Protein AF-A0A931Z263-F1 (afdb_monomer_lite)

Secondary structure (DSSP, 8-state):
-HHHHHHHHHT---SEEEEEEEHHHHHHH-SSHHHHHHHHHHHHHHHHHHTTTTSEEEEEEE--S-GGGHHHHHHHHHHHHHTT--EESSHHHHHHHHHHHHHHHHHHHHHHS--

pLDDT: mean 91.79, std 7.68, range [45.84, 98.0]

Sequence (115 aa):
FGHILRVVAESGAIDWFVVHVSIQNLFSYLADPETALESSIAGFLDVAHEFRERARWGLVLRTNGDPALDPVRAAYRARAAARGIPSFTRLEEAANAIAAFVSWAEHRERVEGGA

Foldseek 3Di:
DLVVLLVVLVVLPEQEDEAEDELVVLVPPDPDSPVVVVCVLVSQLVSCLVNVVSYAYEYAYEYPPPPVCVVVSVVSCVVCVVSVHYYHPDVVVVVVVVVVVVVVVVVCCVVVVPD

Radius of gyration: 15.97 Å; chains: 1; bounding box: 36×27×49 Å

Structure (mmCIF, N/CA/C/O backbone):
data_AF-A0A931Z263-F1
#
_entry.id   AF-A0A931Z263-F1
#
loop_
_atom_site.group_PDB
_atom_site.id
_atom_site.type_symbol
_atom_site.label_atom_id
_atom_site.label_alt_id
_atom_site.label_comp_id
_atom_site.label_asym_id
_atom_site.label_entity_id
_atom_site.label_seq_id
_atom_site.pdbx_PDB_ins_code
_atom_site.Cartn_x
_atom_site.Cartn_y
_atom_site.Cartn_z
_atom_site.occupancy
_atom_site.B_iso_or_equiv
_atom_site.auth_seq_id
_atom_site.auth_comp_id
_atom_site.auth_asym_id
_atom_site.auth_atom_id
_atom_site.pdbx_PDB_model_num
ATOM 1 N N . PHE A 1 1 ? -5.253 -10.850 -8.794 1.00 83.56 1 PHE A N 1
ATOM 2 C CA . PHE A 1 1 ? -4.893 -10.174 -7.531 1.00 83.56 1 PHE A CA 1
ATOM 3 C C . PHE A 1 1 ? -6.067 -9.391 -6.938 1.00 83.56 1 PHE A C 1
ATOM 5 O O . PHE A 1 1 ? -6.547 -9.801 -5.891 1.00 83.56 1 PHE A O 1
ATOM 12 N N . GLY A 1 2 ? -6.607 -8.365 -7.615 1.00 87.12 2 GLY A N 1
ATOM 13 C CA . GLY A 1 2 ? -7.748 -7.576 -7.103 1.00 87.12 2 GLY A CA 1
ATOM 14 C C . GLY A 1 2 ? -8.982 -8.397 -6.697 1.00 87.12 2 GLY A C 1
ATOM 15 O O . GLY A 1 2 ? -9.569 -8.139 -5.656 1.00 87.12 2 GLY A O 1
ATOM 16 N N . HIS A 1 3 ? -9.314 -9.461 -7.439 1.00 89.62 3 HIS A N 1
ATOM 17 C CA . HIS A 1 3 ? -10.413 -10.364 -7.067 1.00 89.62 3 HIS A CA 1
ATOM 18 C C . HIS A 1 3 ? -10.241 -10.991 -5.671 1.00 89.62 3 HIS A C 1
ATOM 20 O O . HIS A 1 3 ? -11.190 -11.022 -4.898 1.00 89.62 3 HIS A O 1
ATOM 26 N N . ILE A 1 4 ? -9.025 -11.426 -5.319 1.00 89.94 4 ILE A N 1
ATOM 27 C CA . ILE A 1 4 ? -8.741 -12.004 -3.997 1.00 89.94 4 ILE A CA 1
ATOM 28 C C . ILE A 1 4 ? -8.942 -10.940 -2.916 1.00 89.94 4 ILE A C 1
ATOM 30 O O . ILE A 1 4 ? -9.605 -11.201 -1.922 1.00 89.94 4 ILE A O 1
ATOM 34 N N . LEU A 1 5 ? -8.421 -9.726 -3.128 1.00 92.12 5 LEU A N 1
ATOM 35 C CA . LEU A 1 5 ? -8.582 -8.628 -2.171 1.00 92.12 5 LEU A CA 1
ATOM 36 C C . LEU A 1 5 ? -10.055 -8.290 -1.934 1.00 92.12 5 LEU A C 1
ATOM 38 O O . LEU A 1 5 ? -10.447 -8.110 -0.786 1.00 92.12 5 LEU A O 1
ATOM 42 N N . ARG A 1 6 ? -10.867 -8.261 -2.998 1.00 93.31 6 ARG A N 1
ATOM 43 C CA . ARG A 1 6 ? -12.309 -8.023 -2.892 1.00 93.31 6 ARG A CA 1
ATOM 44 C C . ARG A 1 6 ? -12.992 -9.097 -2.048 1.00 93.31 6 ARG A C 1
ATOM 46 O O . ARG A 1 6 ? -13.671 -8.747 -1.095 1.00 93.31 6 ARG A O 1
ATOM 53 N N . VAL A 1 7 ? -12.747 -10.379 -2.333 1.00 92.00 7 VAL A N 1
ATOM 54 C CA . VAL A 1 7 ? -13.344 -11.495 -1.573 1.00 92.00 7 VAL A CA 1
ATOM 55 C C . VAL A 1 7 ? -13.016 -11.397 -0.082 1.00 92.00 7 VAL A C 1
ATOM 57 O O . VAL A 1 7 ? -13.890 -11.578 0.763 1.00 92.00 7 VAL A O 1
ATOM 60 N N . VAL A 1 8 ? -11.766 -11.079 0.268 1.00 90.19 8 VAL A N 1
ATOM 61 C CA . VAL A 1 8 ? -11.390 -10.950 1.682 1.00 90.19 8 VAL A CA 1
ATOM 62 C C . VAL A 1 8 ? -12.013 -9.687 2.297 1.00 90.19 8 VAL A C 1
ATOM 64 O O . VAL A 1 8 ? -12.512 -9.748 3.419 1.00 90.19 8 VAL A O 1
ATOM 67 N N . ALA A 1 9 ? -12.050 -8.559 1.581 1.00 90.31 9 ALA A N 1
ATOM 68 C CA . ALA A 1 9 ? -12.662 -7.319 2.070 1.00 90.31 9 ALA A CA 1
ATOM 69 C C . ALA A 1 9 ? -14.186 -7.434 2.265 1.00 90.31 9 ALA A C 1
ATOM 71 O O . ALA A 1 9 ? -14.739 -6.861 3.204 1.00 90.31 9 ALA A O 1
ATOM 72 N N . GLU A 1 10 ? -14.867 -8.215 1.425 1.00 92.00 10 GLU A N 1
ATOM 73 C CA . GLU A 1 10 ? -16.303 -8.493 1.531 1.00 92.00 10 GLU A CA 1
ATOM 74 C C . GLU A 1 10 ? -16.675 -9.248 2.811 1.00 92.00 10 GLU A C 1
ATOM 76 O O . GLU A 1 10 ? -17.783 -9.061 3.311 1.00 92.00 10 GLU A O 1
ATOM 81 N N . SER A 1 11 ? -15.753 -10.033 3.383 1.00 88.12 11 SER A N 1
ATOM 82 C CA . SER A 1 11 ? -15.994 -10.748 4.645 1.00 88.12 11 SER A CA 1
ATOM 83 C C . SER A 1 11 ? -16.271 -9.818 5.835 1.00 88.12 11 SER A C 1
ATOM 85 O O . SER A 1 11 ? -16.876 -10.249 6.813 1.00 88.12 11 SER A O 1
ATOM 87 N N . GLY A 1 12 ? -15.822 -8.557 5.767 1.00 82.00 12 GLY A N 1
ATOM 88 C CA . GLY A 1 12 ? -16.017 -7.549 6.814 1.00 82.00 12 GLY A CA 1
ATOM 89 C C . GLY A 1 12 ? -15.254 -7.805 8.119 1.00 82.00 12 GLY A C 1
ATOM 90 O O . GLY A 1 12 ? -15.433 -7.058 9.072 1.00 82.00 12 GLY A O 1
ATOM 91 N N . ALA A 1 13 ? -14.406 -8.834 8.182 1.00 84.62 13 ALA A N 1
ATOM 92 C CA . ALA A 1 13 ? -13.746 -9.268 9.415 1.00 84.62 13 ALA A CA 1
ATOM 93 C C . ALA A 1 13 ? -12.406 -8.561 9.707 1.00 84.62 13 ALA A C 1
ATOM 95 O O . ALA A 1 13 ? -11.683 -8.978 10.608 1.00 84.62 13 ALA A O 1
ATOM 96 N N . ILE A 1 14 ? -12.021 -7.559 8.909 1.00 88.81 14 ILE A N 1
ATOM 97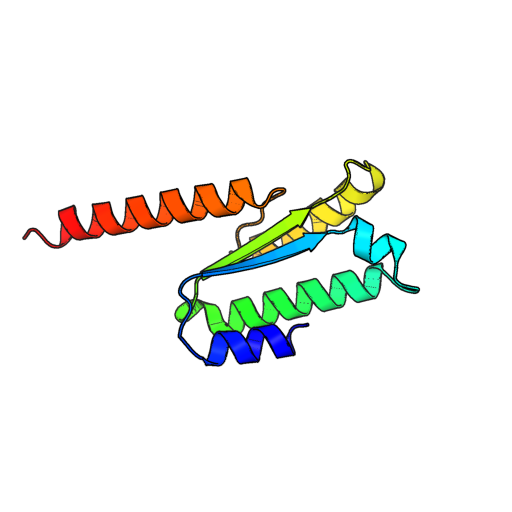 C CA . ILE A 1 14 ? -10.660 -7.010 8.900 1.00 88.81 14 ILE A CA 1
ATOM 98 C C . ILE A 1 14 ? -10.686 -5.489 9.021 1.00 88.81 14 ILE A C 1
ATOM 100 O O . ILE A 1 14 ? -11.193 -4.807 8.135 1.00 88.81 14 ILE A O 1
ATOM 104 N N . ASP A 1 15 ? -10.024 -4.965 10.054 1.00 90.88 15 ASP A N 1
ATOM 105 C CA . ASP A 1 15 ? -9.847 -3.520 10.251 1.00 90.88 15 ASP A CA 1
ATOM 106 C C . ASP A 1 15 ? -8.742 -2.925 9.365 1.00 90.88 15 ASP A C 1
ATOM 108 O O . ASP A 1 15 ? -8.794 -1.750 8.991 1.00 90.88 15 ASP A O 1
ATOM 112 N N . TRP A 1 16 ? -7.725 -3.728 9.030 1.00 93.62 16 TRP A N 1
ATOM 113 C CA . TRP A 1 16 ? -6.542 -3.309 8.275 1.00 93.62 16 TRP A CA 1
ATOM 114 C C . TRP A 1 16 ? -6.126 -4.318 7.204 1.00 93.62 16 TRP A C 1
ATOM 116 O O . TRP A 1 16 ? -5.799 -5.466 7.499 1.00 93.62 16 TRP A O 1
ATOM 126 N N . PHE A 1 17 ? -6.006 -3.843 5.968 1.00 94.81 17 PHE A N 1
ATOM 127 C CA . PHE A 1 17 ? -5.359 -4.543 4.866 1.00 94.81 17 PHE A CA 1
ATOM 128 C C . PHE A 1 17 ? -3.993 -3.944 4.565 1.00 94.81 17 PHE A C 1
ATOM 130 O O . PHE A 1 17 ? -3.880 -2.781 4.179 1.00 94.81 17 PHE A O 1
ATOM 137 N N . VAL A 1 18 ? -2.950 -4.768 4.661 1.00 95.75 18 VAL A N 1
ATOM 138 C CA . VAL A 1 18 ? -1.600 -4.401 4.227 1.00 95.75 18 VAL A CA 1
ATOM 139 C C . VAL A 1 18 ? -1.183 -5.302 3.079 1.00 95.75 18 VAL A C 1
ATOM 141 O O . VAL A 1 18 ? -1.023 -6.509 3.245 1.00 95.75 18 VAL A O 1
ATOM 144 N N . VAL A 1 19 ? -0.981 -4.708 1.905 1.00 95.44 19 VAL A N 1
ATOM 145 C CA . VAL A 1 19 ? -0.466 -5.421 0.736 1.00 95.44 19 VAL A CA 1
ATOM 146 C C . VAL A 1 19 ? 1.033 -5.200 0.629 1.00 95.44 19 VAL A C 1
ATOM 148 O O . VAL A 1 19 ? 1.494 -4.068 0.515 1.00 95.44 19 VAL A O 1
ATOM 151 N N . HIS A 1 20 ? 1.798 -6.288 0.636 1.00 95.62 20 HIS A N 1
ATOM 152 C CA . HIS A 1 20 ? 3.244 -6.262 0.445 1.00 95.62 20 HIS A CA 1
ATOM 153 C C . HIS A 1 20 ? 3.611 -6.762 -0.951 1.00 95.62 20 HIS A C 1
ATOM 155 O O . HIS A 1 20 ? 3.393 -7.925 -1.286 1.00 95.62 20 HIS A O 1
ATOM 161 N N . VAL A 1 21 ? 4.202 -5.877 -1.752 1.00 94.00 21 VAL A N 1
ATOM 162 C CA . VAL A 1 21 ? 4.701 -6.175 -3.094 1.00 94.00 21 VAL A CA 1
ATOM 163 C C . VAL A 1 21 ? 6.218 -6.052 -3.099 1.00 94.00 21 VAL A C 1
ATOM 165 O O . VAL A 1 21 ? 6.785 -4.999 -2.810 1.00 94.00 21 VAL A O 1
ATOM 168 N N . SER A 1 22 ? 6.876 -7.150 -3.457 1.00 93.06 22 SER A N 1
ATOM 169 C CA . SER A 1 22 ? 8.306 -7.180 -3.757 1.00 93.06 22 SER A CA 1
ATOM 170 C C . SER A 1 22 ? 8.508 -6.937 -5.250 1.00 93.06 22 SER A C 1
ATOM 172 O O . SER A 1 22 ? 8.268 -7.837 -6.055 1.00 93.06 22 SER A O 1
ATOM 174 N N . ILE A 1 23 ? 8.938 -5.728 -5.615 1.00 92.25 23 ILE A N 1
ATOM 175 C CA . ILE A 1 23 ? 9.056 -5.293 -7.016 1.00 92.25 23 ILE A CA 1
ATOM 176 C C . ILE A 1 23 ? 10.045 -6.189 -7.765 1.00 92.25 23 ILE A C 1
ATOM 178 O O . ILE A 1 23 ? 9.716 -6.715 -8.823 1.00 92.25 23 ILE A O 1
ATOM 182 N N . GLN A 1 24 ? 11.210 -6.463 -7.174 1.00 90.94 24 GLN A N 1
ATOM 183 C CA . GLN A 1 24 ? 12.242 -7.296 -7.794 1.00 90.94 24 GLN A CA 1
ATOM 184 C C . GLN A 1 24 ? 11.750 -8.708 -8.148 1.00 90.94 24 GLN A C 1
ATOM 186 O O . GLN A 1 24 ? 12.201 -9.282 -9.132 1.00 90.94 24 GLN A O 1
ATOM 191 N N . ASN A 1 25 ? 10.804 -9.267 -7.382 1.00 87.00 25 ASN A N 1
ATOM 192 C CA . ASN A 1 25 ? 10.282 -10.605 -7.659 1.00 87.00 25 ASN A CA 1
ATOM 193 C C . ASN A 1 25 ? 9.424 -10.583 -8.926 1.00 87.00 25 ASN A C 1
ATOM 195 O O . ASN A 1 25 ? 9.555 -11.461 -9.770 1.00 87.00 25 ASN A O 1
ATOM 199 N N . LEU A 1 26 ? 8.592 -9.556 -9.103 1.00 83.50 26 LEU A N 1
ATOM 200 C CA . LEU A 1 26 ? 7.797 -9.422 -10.323 1.00 83.50 26 LEU A CA 1
ATOM 201 C C . LEU A 1 26 ? 8.706 -9.298 -11.550 1.00 83.50 26 LEU A C 1
ATOM 203 O O . LEU A 1 26 ? 8.494 -10.019 -12.518 1.00 83.50 26 LEU A O 1
ATOM 207 N N . PHE A 1 27 ? 9.772 -8.497 -11.449 1.00 81.69 27 PHE A N 1
ATOM 208 C CA . PHE A 1 27 ? 10.782 -8.311 -12.501 1.00 81.69 27 PHE A CA 1
ATOM 209 C C . PHE A 1 27 ? 11.646 -9.544 -12.793 1.00 81.69 27 PHE A C 1
ATOM 211 O O . PHE A 1 27 ? 12.194 -9.644 -13.884 1.00 81.69 27 PHE A O 1
ATOM 218 N N . SER A 1 28 ? 11.751 -10.491 -11.858 1.00 76.88 28 SER A N 1
ATOM 219 C CA . SER A 1 28 ? 12.603 -11.681 -12.015 1.00 76.88 28 SER A CA 1
ATOM 220 C C . SER A 1 28 ? 11.862 -12.911 -12.546 1.00 76.88 28 SER A C 1
ATOM 222 O O . SER A 1 28 ? 12.496 -13.803 -13.102 1.00 76.88 28 SER A O 1
ATOM 224 N N . TYR A 1 29 ? 10.542 -13.000 -12.348 1.00 72.62 29 TYR A N 1
ATOM 225 C CA . TYR A 1 29 ? 9.775 -14.227 -12.613 1.00 72.62 29 TYR A CA 1
ATOM 226 C C . TYR A 1 29 ? 8.776 -14.119 -13.768 1.00 72.62 29 TYR A C 1
ATOM 228 O O . TYR A 1 29 ? 8.253 -15.144 -14.205 1.00 72.62 29 TYR A O 1
ATOM 236 N N . LEU A 1 30 ? 8.476 -12.912 -14.250 1.00 77.38 30 LEU A N 1
ATOM 237 C CA . LEU A 1 30 ? 7.421 -12.691 -15.238 1.00 77.38 30 LEU A CA 1
ATOM 238 C C . LEU A 1 30 ? 7.994 -12.226 -16.574 1.00 77.38 30 LEU A C 1
ATOM 240 O O . LEU A 1 30 ? 8.908 -11.410 -16.617 1.00 77.38 30 LEU A O 1
ATOM 244 N N . ALA A 1 31 ? 7.408 -12.729 -17.663 1.00 81.06 31 ALA A N 1
ATOM 245 C CA . ALA A 1 31 ? 7.757 -12.317 -19.022 1.00 81.06 31 ALA A CA 1
ATOM 246 C C . ALA A 1 31 ? 7.402 -10.844 -19.305 1.00 81.06 31 ALA A C 1
ATOM 248 O O . ALA A 1 31 ? 8.047 -10.214 -20.135 1.00 81.06 31 ALA A O 1
ATOM 249 N N . ASP A 1 32 ? 6.401 -10.306 -18.600 1.00 87.75 32 ASP A N 1
ATOM 250 C CA . ASP A 1 32 ? 5.995 -8.899 -18.648 1.00 87.75 32 ASP A CA 1
ATOM 251 C C . ASP A 1 32 ? 5.776 -8.363 -17.216 1.00 87.75 32 ASP A C 1
ATOM 253 O O . ASP A 1 32 ? 4.661 -8.398 -16.675 1.00 87.75 32 ASP A O 1
ATOM 257 N N . PRO A 1 33 ? 6.859 -7.947 -16.540 1.00 85.25 33 PRO A N 1
ATOM 258 C CA . PRO A 1 33 ? 6.803 -7.563 -15.137 1.00 85.25 33 PRO A CA 1
ATOM 259 C C . PRO A 1 33 ? 6.163 -6.195 -14.900 1.00 85.25 33 PRO A C 1
ATOM 261 O O . PRO A 1 33 ? 5.554 -5.986 -13.847 1.00 85.25 33 PRO A O 1
ATOM 264 N N . GLU A 1 34 ? 6.269 -5.275 -15.861 1.00 86.62 34 GLU A N 1
ATOM 265 C CA . GLU A 1 34 ? 5.690 -3.935 -15.762 1.00 86.62 34 GLU A CA 1
ATOM 266 C C . GLU A 1 34 ? 4.167 -4.005 -15.789 1.00 86.62 34 GLU A C 1
ATOM 268 O O . GLU A 1 34 ? 3.520 -3.494 -14.872 1.00 86.62 34 GLU A O 1
ATOM 273 N N . THR A 1 35 ? 3.590 -4.723 -16.759 1.00 88.25 35 THR A N 1
ATOM 274 C CA . THR A 1 35 ? 2.137 -4.919 -16.843 1.00 88.25 35 THR A CA 1
ATOM 275 C C . THR A 1 35 ? 1.600 -5.669 -15.627 1.00 88.25 35 THR A C 1
ATOM 277 O O . THR A 1 35 ? 0.519 -5.353 -15.120 1.00 88.25 35 THR A O 1
ATOM 280 N N . ALA A 1 36 ? 2.345 -6.654 -1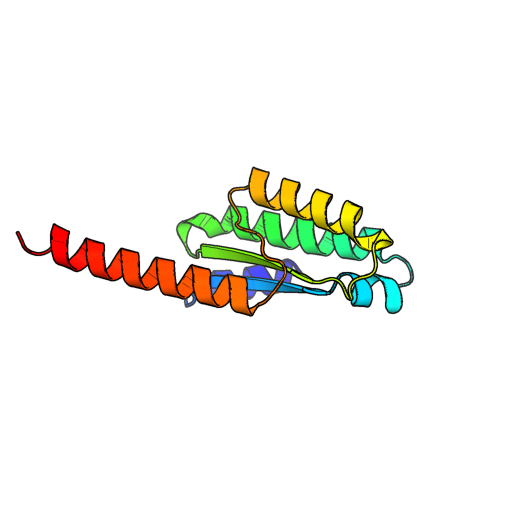5.117 1.00 88.50 36 ALA A N 1
ATOM 281 C CA . ALA A 1 36 ? 1.946 -7.403 -13.931 1.00 88.50 36 ALA A CA 1
ATOM 282 C C . ALA A 1 36 ? 1.955 -6.544 -12.658 1.00 88.50 36 ALA A C 1
ATOM 284 O O . ALA A 1 36 ? 1.026 -6.635 -11.845 1.00 88.50 36 ALA A O 1
ATOM 285 N N . LEU A 1 37 ? 2.977 -5.701 -12.484 1.00 91.19 37 LEU A N 1
ATOM 286 C CA . LEU A 1 37 ? 3.047 -4.745 -11.383 1.00 91.19 37 LEU A CA 1
ATOM 287 C C . LEU A 1 37 ? 1.928 -3.708 -11.497 1.00 91.19 37 LEU A C 1
ATOM 289 O O . LEU A 1 37 ? 1.202 -3.508 -10.524 1.00 91.19 37 LEU A O 1
ATOM 293 N N . GLU A 1 38 ? 1.731 -3.128 -12.682 1.00 92.81 38 GLU A N 1
ATOM 294 C CA . GLU A 1 38 ? 0.660 -2.169 -12.957 1.00 92.81 38 GLU A CA 1
ATOM 295 C C . GLU A 1 38 ? -0.704 -2.759 -12.599 1.00 92.81 38 GLU A C 1
ATOM 297 O O . GLU A 1 38 ? -1.432 -2.201 -11.781 1.00 92.81 38 GLU A O 1
ATOM 302 N N . SER A 1 39 ? -1.017 -3.941 -13.134 1.00 91.19 39 SER A N 1
ATOM 303 C CA . SER A 1 39 ? -2.294 -4.622 -12.902 1.00 91.19 39 SER A CA 1
ATOM 304 C C . SER A 1 39 ? -2.507 -4.968 -11.426 1.00 91.19 39 SER A C 1
ATOM 306 O O . SER A 1 39 ? -3.629 -4.907 -10.916 1.00 91.19 39 SER A O 1
ATOM 308 N N . SER A 1 40 ? -1.434 -5.327 -10.714 1.00 92.00 40 SER A N 1
ATOM 309 C CA . SER A 1 40 ? -1.501 -5.650 -9.287 1.00 92.00 40 SER A CA 1
ATOM 310 C C . SER A 1 40 ? -1.752 -4.405 -8.439 1.00 92.00 40 SER A C 1
ATOM 312 O O . SER A 1 40 ? -2.633 -4.419 -7.579 1.00 92.00 40 SER A O 1
ATOM 314 N N . ILE A 1 41 ? -1.017 -3.319 -8.690 1.00 94.38 41 ILE A N 1
ATOM 315 C CA . ILE A 1 41 ? -1.176 -2.076 -7.933 1.00 94.38 41 ILE A CA 1
ATOM 316 C C . ILE A 1 41 ? -2.503 -1.399 -8.275 1.00 94.38 41 ILE A C 1
ATOM 318 O O . ILE A 1 41 ? -3.216 -1.006 -7.356 1.00 94.38 41 ILE A O 1
ATOM 322 N N . ALA A 1 42 ? -2.886 -1.319 -9.551 1.00 94.25 42 ALA A N 1
ATOM 323 C CA . ALA A 1 42 ? -4.183 -0.785 -9.959 1.00 94.25 42 ALA A CA 1
ATOM 324 C C . ALA A 1 42 ? -5.328 -1.552 -9.285 1.00 94.25 42 ALA A C 1
ATOM 326 O O . ALA A 1 42 ? -6.139 -0.945 -8.590 1.00 94.25 42 ALA A O 1
ATOM 327 N N . GLY A 1 43 ? -5.315 -2.888 -9.366 1.00 95.00 43 GLY A N 1
ATOM 328 C CA . GLY A 1 43 ? -6.333 -3.724 -8.732 1.00 95.00 43 GLY A CA 1
ATOM 329 C C . GLY A 1 43 ? -6.387 -3.585 -7.208 1.00 95.00 43 GLY A C 1
ATOM 330 O O . GLY A 1 43 ? -7.475 -3.591 -6.641 1.00 95.00 43 GLY A O 1
ATOM 331 N N . PHE A 1 44 ? -5.244 -3.430 -6.531 1.00 96.31 44 PHE A N 1
ATOM 332 C CA . PHE A 1 44 ? -5.222 -3.117 -5.098 1.00 96.31 44 PHE A CA 1
ATOM 333 C C . PHE A 1 44 ? -5.864 -1.768 -4.802 1.00 96.31 44 PHE A C 1
ATOM 335 O O . PHE A 1 44 ? -6.723 -1.674 -3.933 1.00 96.31 44 PHE A O 1
ATOM 342 N N . LEU A 1 45 ? -5.442 -0.729 -5.514 1.00 96.12 45 LEU A N 1
ATOM 343 C CA . LEU A 1 45 ? -5.892 0.626 -5.254 1.00 96.12 45 LEU A CA 1
ATOM 344 C C . LEU A 1 45 ? -7.387 0.808 -5.564 1.00 96.12 45 LEU A C 1
ATOM 346 O O . LEU A 1 45 ? -8.052 1.575 -4.872 1.00 96.12 45 LEU A O 1
ATOM 350 N N . ASP A 1 46 ? -7.910 0.117 -6.577 1.00 96.00 46 ASP A N 1
ATOM 351 C CA . ASP A 1 46 ? -9.329 0.166 -6.933 1.00 96.00 46 ASP A CA 1
ATOM 352 C C . ASP A 1 46 ? -10.188 -0.501 -5.848 1.00 96.00 46 ASP A C 1
ATOM 354 O O . ASP A 1 46 ? -11.164 0.091 -5.389 1.00 96.00 46 ASP A O 1
ATOM 358 N N . VAL A 1 47 ? -9.776 -1.674 -5.348 1.00 96.06 47 VAL A N 1
ATOM 359 C CA . VAL A 1 47 ? -10.455 -2.338 -4.219 1.00 96.06 47 VAL A CA 1
ATOM 360 C C . VAL A 1 47 ? -10.327 -1.511 -2.938 1.00 96.06 47 VAL A C 1
ATOM 362 O O . VAL A 1 47 ? -11.306 -1.326 -2.222 1.00 96.06 47 VAL A O 1
ATOM 365 N N . ALA A 1 48 ? -9.148 -0.956 -2.656 1.00 96.12 48 ALA A N 1
ATOM 366 C CA . ALA A 1 48 ? -8.940 -0.111 -1.484 1.00 96.12 48 ALA A CA 1
ATOM 367 C C . ALA A 1 48 ? -9.842 1.130 -1.499 1.00 96.12 48 ALA A C 1
ATOM 369 O O . ALA A 1 48 ? -10.350 1.543 -0.460 1.00 96.12 48 ALA A O 1
ATOM 370 N N . HIS A 1 49 ? -10.074 1.709 -2.679 1.00 94.94 49 HIS A N 1
ATOM 371 C CA . HIS A 1 49 ? -11.001 2.821 -2.842 1.00 94.94 49 HIS A CA 1
ATOM 372 C C . HIS A 1 49 ? -12.458 2.398 -2.615 1.00 94.94 49 HIS A C 1
ATOM 374 O O . HIS A 1 49 ? -13.175 3.071 -1.876 1.00 94.94 49 HIS A O 1
ATOM 380 N N . GLU A 1 50 ? -12.874 1.280 -3.215 1.00 95.19 50 GLU A N 1
ATOM 381 C CA . GLU A 1 50 ? -14.223 0.712 -3.094 1.00 95.19 50 GLU A CA 1
ATOM 382 C C . GLU A 1 50 ? -14.582 0.377 -1.632 1.00 95.19 50 GLU A C 1
ATOM 384 O O . GLU A 1 50 ? -15.698 0.639 -1.190 1.00 95.19 50 GLU A O 1
ATOM 389 N N . PHE A 1 51 ? -13.623 -0.129 -0.850 1.00 94.81 51 PHE A N 1
ATOM 390 C CA . PHE A 1 51 ? -13.836 -0.621 0.519 1.00 94.81 51 PHE A CA 1
ATOM 391 C C . PHE A 1 51 ? -13.278 0.305 1.619 1.00 94.81 51 PHE A C 1
ATOM 393 O O . PHE A 1 51 ? -13.118 -0.118 2.767 1.00 94.81 51 PHE A O 1
ATOM 400 N N . ARG A 1 52 ? -12.995 1.576 1.306 1.00 92.50 52 ARG A N 1
ATOM 401 C CA . ARG A 1 52 ? -12.332 2.529 2.224 1.00 92.50 52 ARG A CA 1
ATOM 402 C C . ARG A 1 52 ? -13.084 2.821 3.530 1.00 92.50 52 ARG A C 1
ATOM 404 O O . ARG A 1 52 ? -12.477 3.279 4.489 1.00 92.50 52 ARG A O 1
ATOM 411 N N . GLU A 1 53 ? -14.398 2.599 3.556 1.00 91.75 53 GLU A N 1
ATOM 412 C CA . GLU A 1 53 ? -15.243 2.810 4.744 1.00 91.75 53 GLU A CA 1
ATOM 413 C C . GLU A 1 53 ? -15.311 1.573 5.647 1.00 91.75 53 GLU A C 1
ATOM 415 O O . GLU A 1 53 ? -15.728 1.673 6.796 1.00 91.75 53 GLU A O 1
ATOM 420 N N . ARG A 1 54 ? -14.907 0.404 5.133 1.00 90.44 54 ARG A N 1
ATOM 421 C CA . ARG A 1 54 ? -14.997 -0.881 5.843 1.00 90.44 54 ARG A CA 1
ATOM 422 C C . ARG A 1 54 ? -13.676 -1.319 6.453 1.00 90.44 54 ARG A C 1
ATOM 424 O O . ARG A 1 54 ? -13.677 -1.981 7.478 1.00 90.44 54 ARG A O 1
ATOM 431 N N . ALA A 1 55 ? -12.568 -0.968 5.809 1.00 93.44 55 ALA A N 1
ATOM 432 C CA . ALA A 1 55 ? -11.232 -1.312 6.262 1.00 93.44 55 ALA A CA 1
ATOM 433 C C . ALA A 1 55 ? -10.253 -0.191 5.922 1.00 93.44 55 ALA A C 1
ATOM 435 O O . ALA A 1 55 ? -10.458 0.589 4.988 1.00 93.44 55 ALA A O 1
ATOM 436 N N . ARG A 1 56 ? -9.153 -0.141 6.664 1.00 95.06 56 ARG A N 1
ATOM 437 C CA . ARG A 1 56 ? -8.016 0.740 6.394 1.00 95.06 56 ARG A CA 1
ATOM 438 C C . ARG A 1 56 ? -7.002 0.007 5.534 1.00 95.06 56 ARG A C 1
ATOM 440 O O . ARG A 1 56 ? -6.850 -1.205 5.640 1.00 95.06 56 ARG A O 1
ATOM 447 N N . TRP A 1 57 ? -6.282 0.747 4.700 1.00 96.88 57 TRP A N 1
ATOM 448 C CA . TRP A 1 57 ? -5.433 0.165 3.664 1.00 96.88 57 TRP A CA 1
ATOM 449 C C . TRP A 1 57 ? -4.010 0.703 3.759 1.00 96.88 57 TRP A C 1
ATOM 451 O O . TRP A 1 57 ? -3.802 1.889 4.002 1.00 96.88 57 TRP A O 1
ATOM 461 N N . GLY A 1 58 ? -3.028 -0.166 3.540 1.00 97.56 58 GLY A N 1
ATOM 462 C CA . GLY A 1 58 ? -1.613 0.180 3.482 1.00 97.56 58 GLY A CA 1
ATOM 463 C C . GLY A 1 58 ? -0.894 -0.607 2.393 1.00 97.56 58 GLY A C 1
ATOM 464 O O . GLY A 1 58 ? -1.229 -1.759 2.109 1.00 97.56 58 GLY A O 1
ATOM 465 N N . LEU A 1 59 ? 0.107 0.019 1.779 1.00 98.00 59 LEU A N 1
ATOM 466 C CA . LEU A 1 59 ? 0.902 -0.583 0.711 1.00 98.00 59 LEU A CA 1
ATOM 467 C C . LEU A 1 59 ? 2.380 -0.630 1.102 1.00 98.00 59 LEU A C 1
ATOM 469 O O . LEU A 1 59 ? 2.971 0.391 1.432 1.00 98.00 59 LEU A O 1
ATOM 473 N N . VAL A 1 60 ? 3.015 -1.792 1.011 1.00 98.00 60 VAL A N 1
ATOM 474 C CA . VAL A 1 60 ? 4.462 -1.944 1.199 1.00 98.00 60 VAL A CA 1
ATOM 475 C C . VAL A 1 60 ? 5.094 -2.262 -0.150 1.00 98.00 60 VAL A C 1
ATOM 477 O O . VAL A 1 60 ? 4.807 -3.301 -0.741 1.00 98.00 60 VAL A O 1
ATOM 480 N N . LEU A 1 61 ? 5.964 -1.374 -0.628 1.00 97.00 61 LEU A N 1
ATOM 481 C CA . LEU A 1 61 ? 6.709 -1.521 -1.878 1.00 97.00 61 LEU A CA 1
ATOM 482 C C . LEU A 1 61 ? 8.180 -1.782 -1.559 1.00 97.00 61 LEU A C 1
ATOM 484 O O . LEU A 1 61 ? 8.961 -0.855 -1.318 1.00 97.00 61 LEU A O 1
ATOM 488 N N . ARG A 1 62 ? 8.549 -3.062 -1.553 1.00 95.56 62 ARG A N 1
ATOM 489 C CA . ARG A 1 62 ? 9.909 -3.511 -1.264 1.00 95.56 62 ARG A CA 1
ATOM 490 C C . ARG A 1 62 ? 10.720 -3.619 -2.553 1.00 95.56 62 ARG A C 1
ATOM 492 O O . ARG A 1 62 ? 10.240 -4.152 -3.551 1.00 95.56 62 ARG A O 1
ATOM 499 N N . THR A 1 63 ? 11.961 -3.149 -2.489 1.00 94.31 63 THR A N 1
ATOM 500 C CA . THR A 1 63 ? 13.019 -3.415 -3.471 1.00 94.31 63 THR A CA 1
ATOM 501 C C . THR A 1 63 ? 14.148 -4.191 -2.782 1.00 94.31 63 THR A C 1
ATOM 503 O O . THR A 1 63 ? 14.214 -4.250 -1.551 1.00 94.31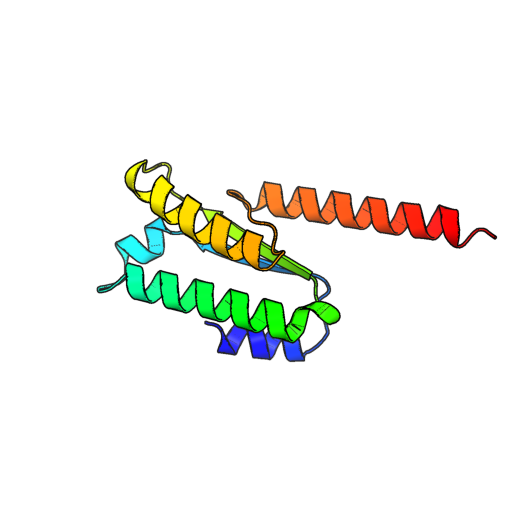 63 THR A O 1
ATOM 506 N N . ASN A 1 64 ? 15.045 -4.798 -3.554 1.00 91.69 64 ASN A N 1
ATOM 507 C CA . ASN A 1 64 ? 16.270 -5.447 -3.061 1.00 91.69 64 ASN A CA 1
ATOM 508 C C . ASN A 1 64 ? 17.457 -4.475 -2.902 1.00 91.69 64 ASN A C 1
ATOM 510 O O . ASN A 1 64 ? 18.572 -4.926 -2.666 1.00 91.69 64 ASN A O 1
ATOM 514 N N . GLY A 1 65 ? 17.225 -3.166 -3.037 1.00 90.88 65 GLY A N 1
ATOM 515 C CA . GLY A 1 65 ? 18.279 -2.148 -3.045 1.00 90.88 65 GLY A CA 1
ATOM 516 C C . GLY A 1 65 ? 18.820 -1.804 -4.434 1.00 90.88 65 GLY A C 1
ATOM 517 O O . GLY A 1 65 ? 19.728 -0.986 -4.517 1.00 90.88 65 GLY A O 1
ATOM 518 N N . ASP A 1 66 ? 18.270 -2.383 -5.506 1.00 91.81 66 ASP A N 1
ATOM 519 C CA . ASP A 1 66 ? 18.598 -1.995 -6.879 1.00 91.81 66 ASP A CA 1
ATOM 520 C C . ASP A 1 66 ? 18.110 -0.559 -7.183 1.00 91.81 66 ASP A C 1
ATOM 522 O O . ASP A 1 66 ? 16.892 -0.323 -7.176 1.00 91.81 66 ASP A O 1
ATOM 526 N N . PRO A 1 67 ? 19.019 0.395 -7.481 1.00 93.62 67 PRO A N 1
ATOM 527 C CA . PRO A 1 67 ? 18.654 1.771 -7.816 1.00 93.62 67 PRO A CA 1
ATOM 528 C C . PRO A 1 67 ? 17.764 1.887 -9.059 1.00 93.62 67 PRO A C 1
ATOM 530 O O . PRO A 1 67 ? 17.004 2.849 -9.175 1.00 93.62 67 PRO A O 1
ATOM 533 N N . ALA A 1 68 ? 17.802 0.915 -9.978 1.00 91.69 68 ALA A N 1
ATOM 534 C CA . ALA A 1 68 ? 16.936 0.910 -11.158 1.00 91.69 68 ALA A CA 1
ATOM 535 C C . ALA A 1 68 ? 15.445 0.790 -10.790 1.00 91.69 68 ALA A C 1
ATOM 537 O O . ALA A 1 68 ? 14.577 1.237 -11.540 1.00 91.69 68 ALA A O 1
ATOM 538 N N . LEU A 1 69 ? 15.135 0.234 -9.614 1.00 92.69 69 LEU A N 1
ATOM 539 C CA . LEU A 1 69 ? 13.764 0.061 -9.131 1.00 92.69 69 LEU A CA 1
ATOM 540 C C . LEU A 1 69 ? 13.251 1.261 -8.321 1.00 92.69 69 LEU A C 1
ATOM 542 O O . LEU A 1 69 ? 12.060 1.317 -8.001 1.00 92.69 69 LEU A O 1
ATOM 546 N N . ASP A 1 70 ? 14.103 2.233 -7.992 1.00 93.56 70 ASP A N 1
ATOM 547 C CA . ASP A 1 70 ? 13.706 3.400 -7.201 1.00 93.56 70 ASP A CA 1
ATOM 548 C C . ASP A 1 70 ? 12.705 4.316 -7.919 1.00 93.56 70 ASP A C 1
ATOM 550 O O . ASP A 1 70 ? 11.696 4.663 -7.292 1.00 93.56 70 ASP A O 1
ATOM 554 N N . PRO A 1 71 ? 12.881 4.659 -9.214 1.00 94.88 71 PRO A N 1
ATOM 555 C CA . PRO A 1 71 ? 11.882 5.425 -9.959 1.00 94.88 71 PRO A CA 1
ATOM 556 C C . PRO A 1 71 ? 10.534 4.699 -10.040 1.00 94.88 71 PRO A C 1
ATOM 558 O O . PRO A 1 71 ? 9.484 5.313 -9.849 1.00 94.88 71 PRO A O 1
ATOM 561 N N . VAL A 1 72 ? 10.563 3.376 -10.244 1.00 94.00 72 VAL A N 1
ATOM 562 C CA . VAL A 1 72 ? 9.364 2.527 -10.297 1.00 94.00 72 VAL A CA 1
ATOM 563 C C . VAL A 1 72 ? 8.631 2.577 -8.957 1.00 94.00 72 VAL A C 1
ATOM 565 O O . VAL A 1 72 ? 7.441 2.895 -8.898 1.00 94.00 72 VAL A O 1
ATOM 568 N N . ARG A 1 73 ? 9.347 2.344 -7.850 1.00 95.62 73 ARG A N 1
ATOM 569 C CA . ARG A 1 73 ? 8.792 2.450 -6.496 1.00 95.62 73 ARG A CA 1
ATOM 570 C C . ARG A 1 73 ? 8.205 3.839 -6.245 1.00 95.62 73 ARG A C 1
ATOM 572 O O . ARG A 1 73 ? 7.085 3.931 -5.747 1.00 95.62 73 ARG A O 1
ATOM 579 N N . ALA A 1 74 ? 8.925 4.907 -6.588 1.00 96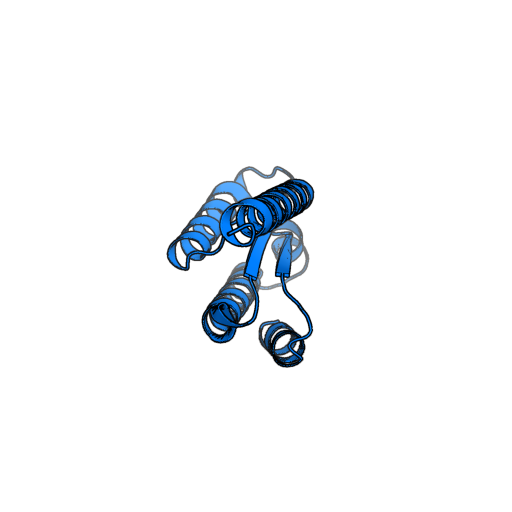.25 74 ALA A N 1
ATOM 580 C CA . ALA A 1 74 ? 8.471 6.281 -6.389 1.00 96.25 74 ALA A CA 1
ATOM 581 C C . ALA A 1 74 ? 7.155 6.574 -7.130 1.00 96.25 74 ALA A C 1
ATOM 583 O O . ALA A 1 74 ? 6.233 7.133 -6.531 1.00 96.25 74 ALA A O 1
ATOM 584 N N . ALA A 1 75 ? 7.025 6.128 -8.383 1.00 96.44 75 ALA A N 1
ATOM 585 C CA . ALA A 1 75 ? 5.811 6.309 -9.177 1.00 96.44 75 ALA A CA 1
ATOM 586 C C . ALA A 1 75 ? 4.581 5.657 -8.518 1.00 96.44 75 ALA A C 1
ATOM 588 O O . ALA A 1 75 ? 3.543 6.301 -8.345 1.00 96.44 75 ALA A O 1
ATOM 589 N N . TYR A 1 76 ? 4.694 4.403 -8.071 1.00 96.50 76 TYR A N 1
ATOM 590 C CA . TYR A 1 76 ? 3.572 3.718 -7.420 1.00 96.50 76 TYR A CA 1
ATOM 591 C C . TYR A 1 76 ? 3.270 4.254 -6.016 1.00 96.50 76 TYR A C 1
ATOM 593 O O . TYR A 1 76 ? 2.101 4.303 -5.625 1.00 96.50 76 TYR A O 1
ATOM 601 N N . ARG A 1 77 ? 4.279 4.736 -5.276 1.00 97.06 77 ARG A N 1
ATOM 602 C CA . ARG A 1 77 ? 4.053 5.460 -4.013 1.00 97.06 77 ARG A CA 1
ATOM 603 C C . ARG A 1 77 ? 3.242 6.732 -4.232 1.00 97.06 77 ARG A C 1
ATOM 605 O O . ARG A 1 77 ? 2.303 6.975 -3.477 1.00 97.06 77 ARG A O 1
ATOM 612 N N . ALA A 1 78 ? 3.565 7.508 -5.267 1.00 97.50 78 ALA A N 1
ATOM 613 C CA . ALA A 1 78 ? 2.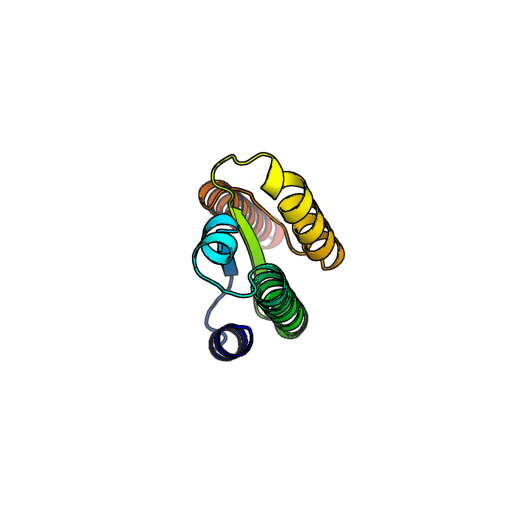823 8.718 -5.607 1.00 97.50 78 ALA A CA 1
ATOM 614 C C . ALA A 1 78 ? 1.357 8.407 -5.955 1.00 97.50 78 ALA A C 1
ATOM 616 O O . ALA A 1 78 ? 0.450 9.092 -5.486 1.00 97.50 78 ALA A O 1
ATOM 617 N N . ARG A 1 79 ? 1.103 7.324 -6.700 1.00 96.81 79 ARG A N 1
ATOM 618 C CA . ARG A 1 79 ? -0.263 6.882 -7.035 1.00 96.81 79 ARG A CA 1
ATOM 619 C C . ARG A 1 79 ? -1.061 6.418 -5.819 1.00 96.81 79 ARG A C 1
ATOM 621 O O . ARG A 1 79 ? -2.240 6.746 -5.714 1.00 96.81 79 ARG A O 1
ATOM 628 N N . ALA A 1 80 ? -0.433 5.686 -4.899 1.00 97.00 80 ALA A N 1
ATOM 629 C CA . ALA A 1 80 ? -1.068 5.311 -3.638 1.00 97.00 80 ALA A CA 1
ATOM 630 C C . ALA A 1 80 ? -1.408 6.550 -2.794 1.00 97.00 80 ALA A C 1
ATOM 632 O O . ALA A 1 80 ? -2.542 6.692 -2.335 1.00 97.00 80 ALA A O 1
ATOM 633 N N . ALA A 1 81 ? -0.468 7.494 -2.681 1.00 97.06 81 ALA A N 1
ATOM 634 C CA . ALA A 1 81 ? -0.669 8.744 -1.954 1.00 97.06 81 ALA A CA 1
ATOM 635 C C . ALA A 1 81 ? -1.810 9.589 -2.546 1.00 97.06 81 ALA A C 1
ATOM 637 O O . ALA A 1 81 ? -2.638 10.100 -1.796 1.00 97.06 81 ALA A O 1
ATOM 638 N N . ALA A 1 82 ? -1.924 9.664 -3.877 1.00 96.62 82 ALA A N 1
ATOM 639 C CA . ALA A 1 82 ? -3.027 10.352 -4.556 1.00 96.62 82 ALA A CA 1
ATOM 640 C C . ALA A 1 82 ? -4.415 9.761 -4.231 1.00 96.62 82 ALA A C 1
ATOM 642 O O . ALA A 1 82 ? -5.428 10.435 -4.394 1.00 96.62 82 ALA A O 1
ATOM 643 N N . ARG A 1 83 ? -4.470 8.512 -3.750 1.00 95.31 83 ARG A N 1
ATOM 644 C CA . ARG A 1 83 ? -5.689 7.828 -3.291 1.00 95.31 83 ARG A CA 1
ATOM 645 C C . ARG A 1 83 ? -5.826 7.798 -1.762 1.00 95.31 83 A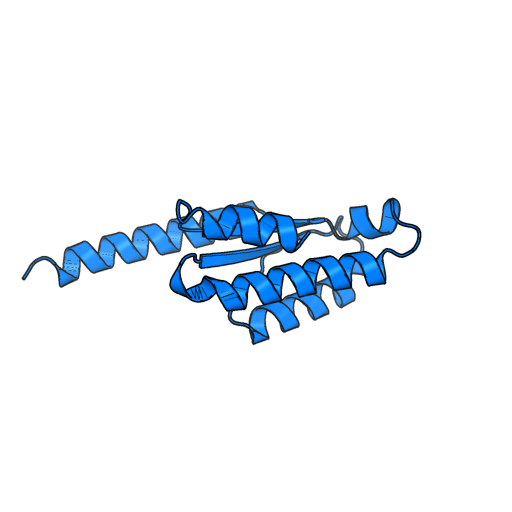RG A C 1
ATOM 647 O O . ARG A 1 83 ? -6.707 7.116 -1.249 1.00 95.31 83 ARG A O 1
ATOM 654 N N . GLY A 1 84 ? -4.977 8.530 -1.036 1.00 95.56 84 GLY A N 1
ATOM 655 C CA . GLY A 1 84 ? -4.983 8.584 0.429 1.00 95.56 84 GLY A CA 1
ATOM 656 C C . GLY A 1 84 ? -4.452 7.318 1.105 1.00 95.56 84 GLY A C 1
ATOM 657 O O . GLY A 1 84 ? -4.702 7.113 2.289 1.00 95.56 84 GLY A O 1
ATOM 658 N N . ILE A 1 85 ? -3.734 6.460 0.373 1.00 97.06 85 ILE A N 1
ATOM 659 C CA . ILE A 1 85 ? -3.225 5.190 0.897 1.00 97.06 85 ILE A CA 1
ATOM 660 C C . ILE A 1 85 ? -1.762 5.370 1.324 1.00 97.06 85 ILE A C 1
ATOM 662 O O . ILE A 1 85 ? -0.912 5.672 0.475 1.00 97.06 85 ILE A O 1
ATOM 666 N N . PRO A 1 86 ? -1.428 5.176 2.615 1.00 97.06 86 PRO A N 1
ATOM 667 C CA . PRO A 1 86 ? -0.051 5.237 3.076 1.00 97.06 86 PRO A CA 1
ATOM 668 C C . PRO A 1 86 ? 0.782 4.126 2.433 1.00 97.06 86 PRO A C 1
ATOM 670 O O . PRO A 1 86 ? 0.362 2.968 2.335 1.00 97.06 86 PRO A O 1
ATOM 673 N N . SER A 1 87 ? 1.989 4.496 2.004 1.00 97.75 87 SER A N 1
ATOM 674 C CA . SER A 1 87 ? 2.954 3.569 1.423 1.00 97.75 87 SER A CA 1
ATOM 675 C C . SER A 1 87 ? 4.247 3.512 2.228 1.00 97.75 87 SER A C 1
ATOM 677 O O . SER A 1 87 ? 4.763 4.540 2.672 1.00 97.75 87 SER A O 1
ATOM 679 N N . PHE A 1 88 ? 4.793 2.308 2.360 1.00 97.69 88 PHE A N 1
ATOM 680 C CA . PHE A 1 88 ? 5.972 1.984 3.156 1.00 97.69 88 PHE A CA 1
ATOM 681 C C . PHE A 1 88 ? 6.989 1.210 2.318 1.00 97.69 88 PHE A C 1
ATOM 683 O O . PHE A 1 88 ? 6.665 0.680 1.253 1.00 97.69 88 PHE A O 1
ATOM 690 N N . THR A 1 89 ? 8.229 1.132 2.794 1.00 96.12 89 THR A N 1
ATOM 691 C CA . THR A 1 89 ? 9.290 0.360 2.122 1.00 96.12 89 THR A CA 1
ATOM 692 C C . THR A 1 89 ? 9.534 -0.993 2.774 1.00 96.12 89 THR A C 1
ATOM 694 O O . THR A 1 89 ? 10.053 -1.913 2.139 1.00 96.12 89 THR A O 1
ATOM 697 N N . ARG A 1 90 ? 9.135 -1.113 4.041 1.00 95.38 90 ARG A N 1
ATOM 698 C CA . ARG A 1 90 ? 9.331 -2.280 4.892 1.00 95.38 90 ARG A CA 1
ATOM 699 C C . ARG A 1 90 ? 8.043 -2.619 5.630 1.00 95.38 90 ARG A C 1
ATOM 701 O O . ARG A 1 90 ? 7.239 -1.734 5.923 1.00 95.38 90 ARG A O 1
ATOM 708 N N . LEU A 1 91 ? 7.845 -3.898 5.932 1.00 95.69 91 LEU A N 1
ATOM 709 C CA . LEU A 1 91 ? 6.635 -4.347 6.620 1.00 95.69 91 LEU A CA 1
ATOM 710 C C . LEU A 1 91 ? 6.605 -3.840 8.068 1.00 95.69 91 LEU A C 1
ATOM 712 O O . LEU A 1 91 ? 5.550 -3.483 8.578 1.00 95.69 91 LEU A O 1
ATOM 716 N N . GLU A 1 92 ? 7.775 -3.722 8.689 1.00 97.19 92 GLU A N 1
ATOM 717 C CA . GLU A 1 92 ? 7.973 -3.184 10.033 1.00 97.19 92 GLU A CA 1
ATOM 718 C C . GLU A 1 92 ? 7.530 -1.717 10.126 1.00 97.19 92 GLU A C 1
ATOM 720 O O . GLU A 1 92 ? 6.964 -1.303 11.131 1.00 97.19 92 GLU A O 1
ATOM 725 N N . GLU A 1 93 ? 7.734 -0.927 9.065 1.00 97.50 93 GLU A N 1
ATOM 726 C CA . GLU A 1 93 ? 7.259 0.462 9.005 1.00 97.50 93 GLU A CA 1
ATOM 727 C C . GLU A 1 93 ? 5.730 0.523 9.006 1.00 97.50 93 GLU A C 1
ATOM 729 O O . GLU A 1 93 ? 5.150 1.322 9.741 1.00 97.50 93 GLU A O 1
ATOM 734 N N . ALA A 1 94 ? 5.081 -0.350 8.229 1.00 97.50 94 ALA A N 1
ATOM 735 C CA . ALA A 1 94 ? 3.626 -0.453 8.204 1.00 97.50 94 ALA A CA 1
ATOM 736 C C . ALA A 1 94 ? 3.075 -0.918 9.559 1.00 97.50 94 ALA A C 1
ATOM 738 O O . ALA A 1 94 ? 2.142 -0.314 10.081 1.00 97.50 94 ALA A O 1
ATOM 739 N N . ALA A 1 95 ? 3.682 -1.947 10.157 1.00 97.06 95 ALA A N 1
ATOM 740 C CA . ALA A 1 95 ? 3.283 -2.465 11.462 1.00 97.06 95 ALA A CA 1
ATOM 741 C C . ALA A 1 95 ? 3.393 -1.394 12.558 1.00 97.06 95 ALA A C 1
ATOM 743 O O . ALA A 1 95 ? 2.446 -1.187 13.314 1.00 97.06 95 ALA A O 1
ATOM 744 N N . ASN A 1 96 ? 4.508 -0.658 12.598 1.00 97.94 96 ASN A N 1
ATOM 745 C CA . ASN A 1 96 ? 4.705 0.427 13.558 1.00 97.94 96 ASN A CA 1
ATOM 746 C C . ASN A 1 96 ? 3.692 1.562 13.360 1.00 97.94 96 ASN A C 1
ATOM 748 O O . ASN A 1 96 ? 3.161 2.085 14.338 1.00 97.94 96 ASN A O 1
ATOM 752 N N . ALA A 1 97 ? 3.390 1.929 12.110 1.00 96.94 97 ALA A N 1
ATOM 753 C CA . ALA A 1 97 ? 2.389 2.949 11.812 1.00 96.94 97 ALA A CA 1
ATOM 754 C C . ALA A 1 97 ? 0.979 2.521 12.252 1.00 96.94 97 ALA A C 1
ATOM 756 O O . ALA A 1 97 ? 0.241 3.330 12.812 1.00 96.94 97 ALA A O 1
ATOM 757 N N . ILE A 1 98 ? 0.620 1.250 12.048 1.00 96.06 98 ILE A N 1
ATOM 758 C CA . ILE A 1 98 ? -0.659 0.688 12.501 1.00 96.06 98 ILE A CA 1
ATOM 759 C C . ILE A 1 98 ? -0.728 0.675 14.027 1.00 96.06 98 ILE A C 1
ATOM 761 O O . ILE A 1 98 ? -1.714 1.145 14.587 1.00 96.06 98 ILE A O 1
ATOM 765 N N . ALA A 1 99 ? 0.318 0.204 14.708 1.00 96.75 99 ALA A N 1
ATOM 766 C CA . ALA A 1 99 ? 0.364 0.182 16.169 1.00 96.75 99 ALA A CA 1
ATOM 767 C C . ALA A 1 99 ? 0.229 1.594 16.766 1.00 96.75 99 ALA A C 1
ATOM 769 O O . ALA A 1 99 ? -0.553 1.806 17.693 1.00 96.75 99 ALA A O 1
ATOM 770 N N . ALA A 1 100 ? 0.931 2.577 16.194 1.00 96.44 100 ALA A N 1
ATOM 771 C CA . ALA A 1 100 ? 0.809 3.976 16.594 1.00 96.44 100 ALA A CA 1
ATOM 772 C C . ALA A 1 100 ? -0.604 4.524 16.343 1.00 96.44 100 ALA A C 1
ATOM 774 O O . ALA A 1 100 ? -1.150 5.225 17.195 1.00 96.44 100 ALA A O 1
ATOM 775 N N . PHE A 1 101 ? -1.216 4.177 15.205 1.00 94.94 101 PHE A N 1
ATOM 776 C CA . PHE A 1 101 ? -2.590 4.567 14.905 1.00 94.94 101 PHE A CA 1
ATOM 777 C C . PHE A 1 101 ? -3.575 3.998 15.938 1.00 94.94 101 PHE A C 1
ATOM 779 O O . PHE A 1 101 ? -4.407 4.737 16.459 1.00 94.94 101 PHE A O 1
ATOM 786 N N . VAL A 1 102 ? -3.487 2.698 16.231 1.00 94.88 102 VAL A N 1
ATOM 787 C CA . VAL A 1 102 ? -4.376 2.020 17.187 1.00 94.88 102 VAL A CA 1
ATOM 788 C C . VAL A 1 102 ? -4.218 2.631 18.577 1.00 94.88 102 VAL A C 1
ATOM 790 O O . VAL A 1 102 ? -5.206 3.038 19.177 1.00 94.88 102 VAL A O 1
ATOM 793 N N . SER A 1 103 ? -2.978 2.816 19.037 1.00 96.06 103 SER A N 1
ATOM 794 C CA . SER A 1 103 ? -2.700 3.450 20.330 1.00 96.06 103 SER A CA 1
ATOM 795 C C . SER A 1 103 ? -3.280 4.867 20.430 1.00 96.06 103 SER A C 1
ATOM 797 O O . SER A 1 103 ? -3.832 5.246 21.466 1.00 96.06 103 SER A O 1
ATOM 799 N N . TRP A 1 104 ? -3.200 5.649 19.348 1.00 95.75 104 TRP A N 1
ATOM 800 C CA . TRP A 1 104 ? -3.810 6.976 19.282 1.00 95.75 104 TRP A CA 1
ATOM 801 C C . TRP A 1 104 ? -5.342 6.920 19.331 1.00 95.75 104 TRP A C 1
ATOM 803 O O . TRP A 1 104 ? -5.949 7.703 20.062 1.00 95.75 104 TRP A O 1
ATOM 813 N N . ALA A 1 105 ? -5.964 5.996 18.594 1.00 91.44 105 ALA A N 1
ATOM 814 C CA . ALA A 1 105 ? -7.417 5.830 18.578 1.00 91.44 105 ALA A CA 1
ATOM 815 C C . ALA A 1 105 ? -7.954 5.450 19.967 1.00 91.44 105 ALA A C 1
ATOM 817 O O . ALA A 1 105 ? -8.844 6.121 20.483 1.00 91.44 105 ALA A O 1
ATOM 818 N N . GLU A 1 106 ? -7.325 4.472 20.622 1.00 93.31 106 GLU A N 1
ATOM 819 C CA . GLU A 1 106 ? -7.656 4.072 21.994 1.00 93.31 106 GLU A CA 1
ATOM 820 C C . GLU A 1 106 ? -7.480 5.225 22.991 1.00 93.31 106 GLU A C 1
ATOM 822 O O . GLU A 1 106 ? -8.266 5.392 23.923 1.00 93.31 106 GLU A O 1
ATOM 827 N N . HIS A 1 107 ? -6.427 6.035 22.830 1.00 92.81 107 HIS A N 1
ATOM 828 C CA . HIS A 1 107 ? -6.232 7.208 23.676 1.00 92.81 107 HIS A CA 1
ATOM 829 C C . HIS A 1 107 ? -7.352 8.235 23.481 1.00 92.81 107 HIS A C 1
ATOM 831 O O . HIS A 1 107 ? -7.876 8.743 24.472 1.00 92.81 107 HIS A O 1
ATOM 837 N N . ARG A 1 108 ? -7.746 8.508 22.233 1.00 93.75 108 ARG A N 1
ATOM 838 C CA . ARG A 1 108 ? -8.854 9.418 21.919 1.00 93.75 108 ARG A CA 1
ATOM 839 C C . ARG A 1 108 ? -10.166 8.960 22.539 1.00 93.75 108 ARG A C 1
ATOM 841 O O . ARG A 1 108 ? -10.825 9.761 23.190 1.00 93.75 108 ARG A O 1
ATOM 848 N N . GLU A 1 109 ? -10.507 7.683 22.393 1.00 92.50 109 GLU A N 1
ATOM 849 C CA . GLU A 1 109 ? -11.730 7.114 22.967 1.00 92.50 109 GLU A CA 1
ATOM 850 C C . GLU A 1 109 ? -11.770 7.262 24.491 1.00 92.50 109 GLU A C 1
ATOM 852 O O . GLU A 1 109 ? -12.802 7.633 25.044 1.00 92.50 109 GLU A O 1
ATOM 857 N N . ARG A 1 110 ? -10.637 7.061 25.180 1.00 90.62 110 ARG A N 1
ATOM 858 C CA . ARG A 1 110 ? -10.555 7.267 26.637 1.00 90.62 110 ARG A CA 1
ATOM 859 C C . ARG A 1 110 ? -10.747 8.724 27.057 1.00 90.62 110 ARG A C 1
ATOM 861 O O . ARG A 1 110 ? -11.317 8.967 28.115 1.00 90.62 110 ARG A O 1
ATOM 868 N N . VAL A 1 111 ? -10.235 9.677 26.280 1.00 91.94 111 VAL A N 1
ATOM 869 C CA . VAL A 1 111 ? -10.317 11.112 26.606 1.00 91.94 111 VAL A CA 1
ATOM 870 C C . VAL A 1 111 ? -11.695 11.685 26.268 1.00 91.94 111 VAL A C 1
ATOM 872 O O . VAL A 1 111 ? -12.210 12.506 27.019 1.00 91.94 111 VAL A O 1
ATOM 875 N N . GLU A 1 112 ? -12.302 11.254 25.162 1.00 84.12 112 GLU A N 1
ATOM 876 C CA . GLU A 1 112 ? -13.583 11.781 24.672 1.00 84.12 112 GLU A CA 1
ATOM 877 C C . GLU A 1 112 ? -14.801 11.027 25.230 1.00 84.12 112 GLU A C 1
ATOM 879 O O . GLU A 1 112 ? -15.859 11.625 25.395 1.00 84.12 112 GLU A O 1
ATOM 884 N N . GLY A 1 113 ? -14.665 9.735 25.547 1.00 66.25 113 GLY A N 1
ATOM 885 C CA . GLY A 1 113 ? -15.721 8.906 26.143 1.00 66.25 113 GLY A CA 1
ATOM 886 C C . GLY A 1 113 ? -15.810 8.984 27.672 1.00 66.25 113 GLY A C 1
ATOM 887 O O . GLY A 1 113 ? -16.660 8.327 28.265 1.00 66.25 113 GLY A O 1
ATOM 888 N N . GLY A 1 114 ? -14.933 9.758 28.316 1.00 56.03 114 GLY A N 1
ATOM 889 C CA . GLY A 1 114 ? -14.914 9.997 29.763 1.00 56.03 114 GLY A CA 1
ATOM 890 C C . GLY A 1 114 ? -15.706 11.231 30.216 1.00 56.03 114 GLY A C 1
ATOM 891 O O . GLY A 1 114 ? -15.294 11.860 31.191 1.00 56.03 114 GLY A O 1
ATOM 892 N N . ALA A 1 115 ? -16.779 11.597 29.501 1.00 45.84 115 ALA A N 1
ATOM 893 C CA . ALA A 1 115 ? -17.695 12.694 29.838 1.00 45.84 115 ALA A CA 1
ATOM 894 C C . ALA A 1 115 ? -19.050 12.169 30.333 1.00 45.84 115 ALA A C 1
ATOM 896 O O . ALA A 1 115 ? -19.627 11.293 29.649 1.00 45.84 115 ALA A O 1
#